Protein AF-A0A8D9AT80-F1 (afdb_monomer_lite)

InterPro domains:
  IPR046824 Mitochondrial splicing suppressor 51-like, C-terminal domain [PF20179] (3-84)

Sequence (101 aa):
MGAFNAGFHEFENQSHSNTWTKTLNYFLKTKRLPIAFTGYTKDEICRDSEIIKSIASSKDNLQIEFITEKEINAEASEKPRMDPEDGVYYLNKYISCFYCK

Structure (mmCIF, N/CA/C/O backbone):
data_AF-A0A8D9AT80-F1
#
_entry.id   AF-A0A8D9AT80-F1
#
loop_
_atom_site.group_PDB
_atom_site.id
_atom_site.type_symbol
_atom_site.label_atom_id
_atom_site.label_alt_id
_atom_site.label_comp_id
_atom_site.label_asym_id
_atom_site.label_entity_id
_atom_site.label_seq_id
_atom_site.pdbx_PDB_ins_code
_atom_site.Cartn_x
_atom_site.Cartn_y
_atom_site.Cartn_z
_atom_site.occupancy
_atom_site.B_iso_or_equiv
_atom_site.auth_seq_id
_atom_site.auth_comp_id
_atom_site.auth_asym_id
_atom_site.auth_atom_id
_atom_site.pdbx_PDB_model_num
ATOM 1 N N . MET A 1 1 ? -16.167 -1.099 -0.356 1.00 46.75 1 MET A N 1
ATOM 2 C CA . MET A 1 1 ? -14.729 -1.213 -0.667 1.00 46.75 1 MET A CA 1
ATOM 3 C C . MET A 1 1 ? -14.275 0.141 -1.175 1.00 46.75 1 MET A C 1
ATOM 5 O O . MET A 1 1 ? -14.937 0.671 -2.058 1.00 46.75 1 MET A O 1
ATOM 9 N N . GLY A 1 2 ? -13.253 0.738 -0.560 1.00 54.91 2 GLY A N 1
ATOM 10 C CA . GLY A 1 2 ? -12.609 1.943 -1.088 1.00 54.91 2 GLY A CA 1
ATOM 11 C C . GLY A 1 2 ? -11.347 1.532 -1.839 1.00 54.91 2 GLY A C 1
ATOM 12 O O . GLY A 1 2 ? -10.552 0.767 -1.298 1.00 54.91 2 GLY A O 1
ATOM 13 N N . ALA A 1 3 ? -11.178 1.987 -3.075 1.00 56.84 3 ALA A N 1
ATOM 14 C CA . ALA A 1 3 ? -9.979 1.728 -3.865 1.00 56.84 3 ALA A CA 1
ATOM 15 C C . ALA A 1 3 ? -9.365 3.066 -4.278 1.00 56.84 3 ALA A C 1
ATOM 17 O O . ALA A 1 3 ? -10.054 3.905 -4.859 1.00 56.84 3 ALA A O 1
ATOM 18 N N . PHE A 1 4 ? -8.089 3.260 -3.959 1.00 60.53 4 PHE A N 1
ATOM 19 C CA . PHE A 1 4 ? -7.321 4.438 -4.337 1.00 60.53 4 PHE A CA 1
ATOM 20 C C . PHE A 1 4 ? -6.311 4.034 -5.396 1.00 60.53 4 PHE A C 1
ATOM 22 O O . PHE A 1 4 ? -5.467 3.173 -5.177 1.00 60.53 4 PHE A O 1
ATOM 29 N N . ASN A 1 5 ? -6.411 4.669 -6.555 1.00 57.00 5 ASN A N 1
ATOM 30 C CA . ASN A 1 5 ? -5.377 4.622 -7.576 1.00 57.00 5 ASN A CA 1
ATOM 31 C C . ASN A 1 5 ? -4.441 5.814 -7.346 1.00 57.00 5 ASN A C 1
ATOM 33 O O . ASN A 1 5 ? -4.487 6.798 -8.081 1.00 57.00 5 ASN A O 1
ATOM 37 N N . ALA A 1 6 ? -3.724 5.793 -6.226 1.00 57.66 6 ALA A N 1
ATOM 38 C CA . ALA A 1 6 ? -2.774 6.832 -5.864 1.00 57.66 6 ALA A CA 1
ATOM 39 C C . ALA A 1 6 ? -1.731 6.231 -4.923 1.00 57.66 6 ALA A C 1
ATOM 41 O O . ALA A 1 6 ? -2.097 5.625 -3.913 1.00 57.66 6 ALA A O 1
ATOM 42 N N . GLY A 1 7 ? -0.456 6.405 -5.263 1.00 58.62 7 GLY A N 1
ATOM 43 C CA . GLY A 1 7 ? 0.620 6.209 -4.299 1.00 58.62 7 GLY A CA 1
ATOM 44 C C . GLY A 1 7 ? 0.649 7.384 -3.322 1.00 58.62 7 GLY A C 1
ATOM 45 O O . GLY A 1 7 ? 0.191 8.484 -3.638 1.00 58.62 7 GLY A O 1
ATOM 46 N N . PHE A 1 8 ? 1.183 7.176 -2.124 1.00 66.25 8 PHE A N 1
ATOM 47 C CA . PHE A 1 8 ? 1.243 8.220 -1.097 1.00 66.25 8 PHE A CA 1
ATOM 48 C C . PHE A 1 8 ? 2.467 9.139 -1.260 1.00 66.25 8 PHE A C 1
ATOM 50 O O . PHE A 1 8 ? 2.871 9.790 -0.303 1.00 66.25 8 PHE A O 1
ATOM 57 N N . HIS A 1 9 ? 3.033 9.260 -2.466 1.00 61.12 9 HIS A N 1
ATOM 58 C CA . HIS A 1 9 ? 4.219 10.077 -2.783 1.00 61.12 9 HIS A CA 1
ATOM 59 C C . HIS A 1 9 ? 4.090 11.558 -2.377 1.00 61.12 9 HIS A C 1
ATOM 61 O O . HIS A 1 9 ? 5.084 12.223 -2.092 1.00 61.12 9 HIS A O 1
ATOM 67 N N . GLU A 1 10 ? 2.867 12.080 -2.254 1.00 54.00 10 GLU A N 1
ATOM 68 C CA . GLU A 1 10 ? 2.607 13.424 -1.718 1.00 54.00 10 GLU A CA 1
ATOM 69 C C . GLU A 1 10 ? 3.027 13.591 -0.240 1.00 54.00 10 GLU A C 1
ATOM 71 O O . GLU A 1 10 ? 3.207 14.720 0.220 1.00 54.00 10 GLU A O 1
ATOM 76 N N . PHE A 1 11 ? 3.235 12.497 0.508 1.00 54.12 11 PHE A N 1
ATOM 77 C CA . PHE A 1 11 ? 3.822 12.539 1.854 1.00 54.12 11 PHE A CA 1
ATOM 78 C C . PHE A 1 11 ? 5.287 12.986 1.859 1.00 54.12 11 PHE A C 1
ATOM 80 O O . PHE A 1 11 ? 5.738 13.519 2.872 1.00 54.12 11 PHE A O 1
ATOM 87 N N . GLU A 1 12 ? 6.037 12.756 0.777 1.00 53.22 12 GLU A N 1
ATOM 88 C CA . GLU A 1 12 ? 7.500 12.881 0.790 1.00 53.22 12 GLU A CA 1
ATOM 89 C C . GLU A 1 12 ? 7.972 14.338 0.640 1.00 53.22 12 GLU A C 1
ATOM 91 O O . GLU A 1 12 ? 9.008 14.699 1.191 1.00 53.22 12 GLU A O 1
ATOM 96 N N . ASN A 1 13 ? 7.190 15.205 -0.019 1.00 48.56 13 ASN A N 1
ATOM 97 C CA . ASN A 1 13 ? 7.654 16.54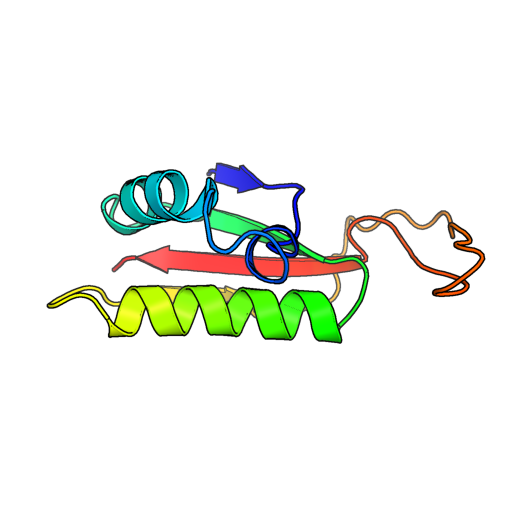2 -0.427 1.00 48.56 13 ASN A CA 1
ATOM 98 C C . ASN A 1 13 ? 6.777 17.726 0.026 1.00 48.56 13 ASN A C 1
ATOM 100 O O . ASN A 1 13 ? 7.096 18.874 -0.285 1.00 48.56 13 ASN A O 1
ATOM 104 N N . GLN A 1 14 ? 5.689 17.501 0.773 1.00 54.03 14 GLN A N 1
ATOM 105 C CA . GLN A 1 14 ? 4.805 18.578 1.244 1.00 54.03 14 GLN A CA 1
ATOM 106 C C . GLN A 1 14 ? 4.639 18.564 2.769 1.00 54.03 14 GLN A C 1
ATOM 108 O O . GLN A 1 14 ? 3.627 18.124 3.314 1.00 54.03 14 GLN A O 1
ATOM 113 N N . SER A 1 15 ? 5.619 19.135 3.477 1.00 53.75 15 SER A N 1
ATOM 114 C CA . SER A 1 15 ? 5.591 19.300 4.941 1.00 53.75 15 SER A CA 1
ATOM 115 C C . SER A 1 15 ? 4.443 20.189 5.456 1.00 53.75 15 SER A C 1
ATOM 117 O O . SER A 1 15 ? 4.215 20.253 6.664 1.00 53.75 15 SER A O 1
ATOM 119 N N . HIS A 1 16 ? 3.712 20.892 4.579 1.00 51.19 16 HIS A N 1
ATOM 120 C CA . HIS A 1 16 ? 2.648 21.842 4.947 1.00 51.19 16 HIS A CA 1
ATOM 121 C C . HIS A 1 16 ? 1.246 21.471 4.437 1.00 51.19 16 HIS A C 1
ATOM 123 O O . HIS A 1 16 ? 0.267 22.108 4.824 1.00 51.19 16 HIS A O 1
ATOM 129 N N . SER A 1 17 ? 1.110 20.408 3.643 1.00 53.62 17 SER A N 1
ATOM 130 C CA . SER A 1 17 ? -0.180 19.963 3.099 1.00 53.62 17 SER A CA 1
ATOM 131 C C . SER A 1 17 ? -0.219 18.450 2.952 1.00 53.62 17 SER A C 1
ATOM 133 O O . SER A 1 17 ? -0.390 17.915 1.864 1.00 53.62 17 SER A O 1
ATOM 135 N N . ASN A 1 18 ? -0.113 17.740 4.075 1.00 61.41 18 ASN A N 1
ATOM 136 C CA . ASN A 1 18 ? -0.415 16.314 4.108 1.00 61.41 18 ASN A CA 1
ATOM 137 C C . ASN A 1 18 ? -1.938 16.101 3.973 1.00 61.41 18 ASN A C 1
ATOM 139 O O . ASN A 1 18 ? -2.670 15.917 4.951 1.00 61.41 18 ASN A O 1
ATOM 143 N N . THR A 1 19 ? -2.422 16.197 2.736 1.00 65.75 19 THR A N 1
ATOM 144 C CA . THR A 1 19 ? -3.823 16.020 2.325 1.00 65.75 19 THR A CA 1
ATOM 145 C C . THR A 1 19 ? -4.354 14.646 2.733 1.00 65.75 19 THR A C 1
ATOM 147 O O . THR A 1 19 ? -5.508 14.515 3.154 1.00 65.75 19 THR A O 1
ATOM 150 N N . TRP A 1 20 ? -3.487 13.636 2.718 1.00 72.25 20 TRP A N 1
ATOM 151 C CA . TRP A 1 20 ? -3.815 12.260 3.059 1.00 72.25 20 TRP A CA 1
ATOM 152 C C . TRP A 1 20 ? -4.082 12.018 4.532 1.00 72.25 20 TRP A C 1
ATOM 154 O O . TRP A 1 20 ? -4.882 11.144 4.847 1.00 72.25 20 TRP A O 1
ATOM 164 N N . THR A 1 21 ? -3.493 12.784 5.451 1.00 74.06 21 THR A N 1
ATOM 165 C CA . THR A 1 21 ? -3.701 12.562 6.890 1.00 74.06 21 THR A CA 1
ATOM 166 C C . THR A 1 21 ? -5.183 12.612 7.254 1.00 74.06 21 THR A C 1
ATOM 168 O O . THR A 1 21 ? -5.670 11.742 7.972 1.00 74.06 21 THR A O 1
ATOM 171 N N . LYS A 1 22 ? -5.947 13.576 6.722 1.00 77.75 22 LYS A N 1
ATOM 172 C CA . LYS A 1 22 ? -7.399 13.660 6.976 1.00 77.75 22 LYS A CA 1
ATOM 173 C C . LYS A 1 22 ? -8.145 12.454 6.399 1.00 77.75 22 LYS A C 1
ATOM 175 O O . LYS A 1 22 ? -8.966 11.855 7.093 1.00 77.75 22 LYS A O 1
ATOM 180 N N . THR A 1 23 ? -7.824 12.088 5.164 1.00 79.75 23 THR A N 1
ATOM 181 C CA . THR A 1 23 ? -8.431 10.975 4.427 1.00 79.75 23 THR A CA 1
ATOM 182 C C . THR A 1 23 ? -8.143 9.624 5.092 1.00 79.75 23 THR A C 1
ATOM 184 O O . THR A 1 23 ? -9.065 8.882 5.429 1.00 79.75 23 THR A O 1
ATOM 187 N N . LEU A 1 24 ? -6.878 9.339 5.398 1.00 79.06 24 LEU A N 1
ATOM 188 C CA . LEU A 1 24 ? -6.453 8.147 6.130 1.00 79.06 24 LEU A CA 1
ATOM 189 C C . LEU A 1 24 ? -7.046 8.122 7.539 1.00 79.06 24 LEU A C 1
ATOM 191 O O . LEU A 1 24 ? -7.500 7.075 7.988 1.00 79.06 24 LEU A O 1
ATOM 195 N N . ASN A 1 25 ? -7.128 9.262 8.234 1.00 80.88 25 ASN A N 1
ATOM 196 C CA . ASN A 1 25 ? -7.799 9.335 9.534 1.00 80.88 25 ASN A CA 1
ATOM 197 C C . ASN A 1 25 ? -9.275 8.937 9.453 1.00 80.88 25 ASN A C 1
ATOM 199 O O . ASN A 1 25 ? -9.762 8.277 10.368 1.00 80.88 25 ASN A O 1
ATOM 203 N N . TYR A 1 26 ? -9.979 9.332 8.393 1.00 82.12 26 TYR A N 1
ATOM 204 C CA . TYR A 1 26 ? -11.367 8.941 8.172 1.00 82.12 26 TYR A CA 1
ATOM 205 C C . TYR A 1 26 ? -11.495 7.435 7.901 1.00 82.12 26 TYR A C 1
ATOM 207 O O . TYR A 1 26 ? -12.299 6.757 8.546 1.00 82.12 26 TYR A O 1
ATOM 215 N N . PHE A 1 27 ? -10.658 6.883 7.022 1.00 81.94 27 PHE A N 1
ATOM 216 C CA . PHE A 1 27 ? -10.719 5.457 6.700 1.00 81.94 27 PHE A CA 1
ATOM 217 C C . PHE A 1 27 ? -10.326 4.561 7.868 1.00 81.94 27 PHE A C 1
ATOM 219 O O . PHE A 1 27 ? -11.029 3.600 8.163 1.00 81.94 27 PHE A O 1
ATOM 226 N N . LEU A 1 28 ? -9.270 4.922 8.595 1.00 81.69 28 LEU A N 1
ATOM 227 C CA . LEU A 1 28 ? -8.806 4.172 9.759 1.00 81.69 28 LEU A CA 1
ATOM 228 C C . LEU A 1 28 ? -9.821 4.185 10.919 1.00 81.69 28 LEU A C 1
ATOM 230 O O . LEU A 1 28 ? -9.788 3.293 11.757 1.00 81.69 28 LEU A O 1
ATOM 234 N N . LYS A 1 29 ? -10.750 5.153 10.974 1.00 82.88 29 LYS A N 1
ATOM 235 C CA . LYS A 1 29 ? -11.869 5.145 11.939 1.00 82.88 29 LYS A CA 1
ATOM 236 C C . LYS A 1 29 ? -12.989 4.176 11.557 1.00 82.88 29 LYS A C 1
ATOM 238 O O . LYS A 1 29 ? -13.808 3.829 12.407 1.00 82.88 29 LYS A O 1
ATOM 243 N N . THR A 1 30 ? -13.052 3.756 10.297 1.00 84.81 30 THR A N 1
ATOM 244 C CA . THR A 1 30 ? -14.113 2.879 9.803 1.00 84.81 30 THR A CA 1
ATOM 245 C C . THR A 1 30 ? -13.663 1.427 9.919 1.00 84.81 30 THR A C 1
ATOM 247 O O . THR A 1 30 ? -12.899 0.923 9.096 1.00 84.81 30 THR A O 1
ATOM 250 N N . LYS A 1 31 ? -14.137 0.738 10.962 1.00 85.69 31 LYS A N 1
ATOM 251 C CA . LYS A 1 31 ? -13.818 -0.677 11.185 1.00 85.69 31 LYS A CA 1
ATOM 252 C C . LYS A 1 31 ? -14.311 -1.542 10.028 1.00 85.69 31 LYS A C 1
ATOM 254 O O . LYS A 1 31 ? -15.399 -1.325 9.498 1.00 85.69 31 LYS A O 1
ATOM 259 N N . ARG A 1 32 ? -13.518 -2.556 9.684 1.00 86.38 32 ARG A N 1
ATOM 260 C CA . ARG A 1 32 ? -13.797 -3.576 8.662 1.00 86.38 32 ARG A CA 1
ATOM 261 C C . ARG A 1 32 ? -14.056 -3.025 7.259 1.00 86.38 32 ARG A C 1
ATOM 263 O O . ARG A 1 32 ? -14.640 -3.725 6.440 1.00 86.38 32 ARG A O 1
ATOM 270 N N . LEU A 1 33 ? -13.622 -1.798 6.967 1.00 87.81 33 LEU A N 1
ATOM 271 C CA . LEU A 1 33 ? -13.618 -1.261 5.610 1.00 87.81 33 LEU A CA 1
ATOM 272 C C . LEU A 1 33 ? -12.299 -1.640 4.919 1.00 87.81 33 LEU A C 1
ATOM 274 O O . LEU A 1 33 ? -11.254 -1.151 5.346 1.00 87.81 33 LEU A O 1
ATOM 278 N N . PRO A 1 34 ? -12.324 -2.460 3.850 1.00 89.69 34 PRO A N 1
ATOM 279 C CA . PRO A 1 34 ? -11.138 -2.723 3.050 1.00 89.69 34 PRO A CA 1
ATOM 280 C C . PRO A 1 34 ? -10.777 -1.493 2.222 1.00 89.69 34 PRO A C 1
ATOM 282 O O . PRO A 1 34 ? -11.635 -0.920 1.530 1.00 89.69 34 PRO A O 1
ATOM 285 N N . ILE A 1 35 ? -9.505 -1.122 2.300 1.00 89.69 35 ILE A N 1
ATOM 286 C CA . ILE A 1 35 ? -8.893 0.003 1.604 1.00 89.69 35 ILE A CA 1
ATOM 287 C C . ILE A 1 35 ? -7.750 -0.563 0.772 1.00 89.69 35 ILE A C 1
ATOM 289 O O . ILE A 1 35 ? -6.805 -1.128 1.322 1.00 89.69 35 ILE A O 1
ATOM 293 N N . ALA A 1 36 ? -7.857 -0.443 -0.548 1.00 90.19 36 ALA A N 1
ATOM 294 C CA . ALA A 1 36 ? -6.809 -0.845 -1.479 1.00 90.19 36 ALA A CA 1
ATOM 295 C C . ALA A 1 36 ? -6.065 0.378 -2.023 1.00 90.19 36 ALA A C 1
ATOM 297 O O . ALA A 1 36 ? -6.682 1.421 -2.255 1.00 90.19 36 ALA A O 1
ATOM 298 N N . PHE A 1 37 ? -4.762 0.229 -2.242 1.00 88.62 37 PHE A N 1
ATOM 299 C CA . PHE A 1 37 ? -3.904 1.219 -2.887 1.00 88.62 37 PHE A CA 1
ATOM 300 C C . PHE A 1 37 ? -2.893 0.532 -3.806 1.00 88.62 37 PHE A C 1
ATOM 302 O O . PHE A 1 37 ? -2.542 -0.633 -3.596 1.00 88.62 37 PHE A O 1
ATOM 309 N N . THR A 1 38 ? -2.461 1.244 -4.844 1.00 89.50 38 THR A N 1
ATOM 310 C CA . THR A 1 38 ? -1.572 0.727 -5.889 1.00 89.50 38 THR A CA 1
ATOM 311 C C . THR A 1 38 ? -0.296 1.552 -6.006 1.00 89.50 38 THR A C 1
ATOM 313 O O . THR A 1 38 ? -0.286 2.741 -5.707 1.00 89.50 38 THR A O 1
ATOM 316 N N . GLY A 1 39 ? 0.779 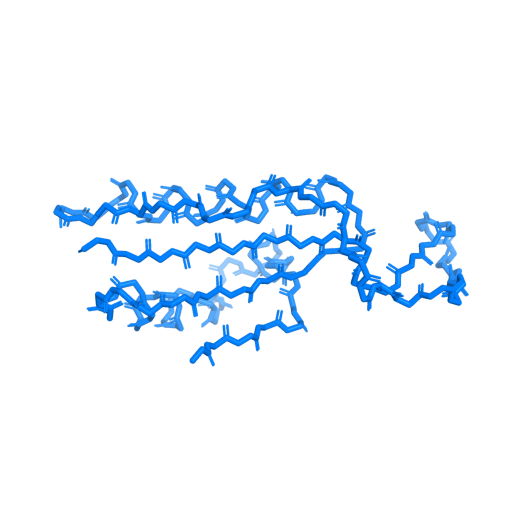0.911 -6.464 1.00 86.12 39 GLY A N 1
ATOM 317 C CA . GLY A 1 39 ? 2.076 1.542 -6.720 1.00 86.12 39 GLY A CA 1
ATOM 318 C C . GLY A 1 39 ? 2.638 1.139 -8.082 1.00 86.12 39 GLY A C 1
ATOM 319 O O . GLY A 1 39 ? 2.293 0.078 -8.617 1.00 86.12 39 GLY A O 1
ATOM 320 N N . TYR A 1 40 ? 3.502 1.976 -8.657 1.00 85.50 40 TYR A N 1
ATOM 321 C CA . TYR A 1 40 ? 4.168 1.691 -9.933 1.00 85.50 40 TYR A CA 1
ATOM 322 C C . TYR A 1 40 ? 5.385 0.787 -9.727 1.00 85.50 40 TYR A C 1
ATOM 324 O O . TYR A 1 40 ? 5.644 -0.131 -10.513 1.00 85.50 40 TYR A O 1
ATOM 332 N N . THR A 1 41 ? 6.099 1.012 -8.627 1.00 84.88 41 THR A N 1
ATOM 333 C CA . THR A 1 41 ? 7.294 0.276 -8.219 1.00 84.88 41 THR A CA 1
ATOM 334 C C . THR A 1 41 ? 7.070 -0.488 -6.914 1.00 84.88 41 THR A C 1
ATOM 336 O O . THR A 1 41 ? 6.159 -0.203 -6.132 1.00 84.88 41 THR A O 1
ATOM 339 N N . LYS A 1 42 ? 7.928 -1.486 -6.670 1.00 87.06 42 LYS A N 1
ATOM 340 C CA . LYS A 1 42 ? 7.894 -2.253 -5.421 1.00 87.06 42 LYS A CA 1
ATOM 341 C C . LYS A 1 42 ? 8.276 -1.372 -4.230 1.00 87.06 42 LYS A C 1
ATOM 343 O O . LYS A 1 42 ? 7.736 -1.541 -3.141 1.00 87.06 42 LYS A O 1
ATOM 348 N N . ASP A 1 43 ? 9.187 -0.431 -4.443 1.00 86.50 43 ASP A N 1
ATOM 349 C CA . ASP A 1 43 ? 9.673 0.438 -3.380 1.00 86.50 43 ASP A CA 1
ATOM 350 C C . ASP A 1 43 ? 8.599 1.437 -2.950 1.00 86.50 43 ASP A C 1
ATOM 352 O O . ASP A 1 43 ? 8.396 1.609 -1.752 1.00 86.50 43 AS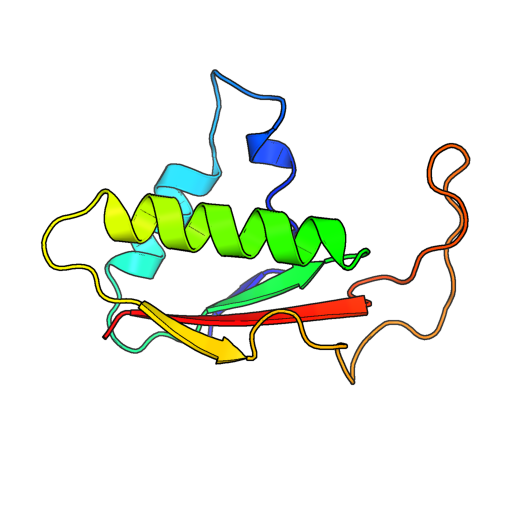P A O 1
ATOM 356 N N . GLU A 1 44 ? 7.847 2.013 -3.893 1.00 84.56 44 GLU A N 1
ATOM 357 C CA . GLU A 1 44 ? 6.694 2.871 -3.582 1.00 84.56 44 GLU A CA 1
ATOM 358 C C . GLU A 1 44 ? 5.658 2.139 -2.731 1.00 84.56 44 GLU A C 1
ATOM 360 O O . GLU A 1 44 ? 5.346 2.589 -1.632 1.00 84.56 44 GLU A O 1
ATOM 365 N N . ILE A 1 45 ? 5.174 0.970 -3.178 1.0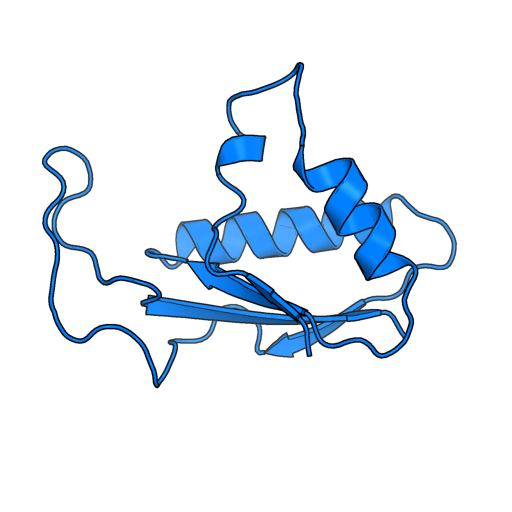0 89.38 45 ILE A N 1
ATOM 366 C CA . ILE A 1 45 ? 4.146 0.238 -2.422 1.00 89.38 45 ILE A CA 1
ATOM 367 C C . ILE A 1 45 ? 4.663 -0.181 -1.036 1.00 89.38 45 ILE A C 1
ATOM 369 O O . ILE A 1 45 ? 3.891 -0.268 -0.074 1.00 89.38 45 ILE A O 1
ATOM 373 N N . CYS A 1 46 ? 5.974 -0.420 -0.904 1.00 90.06 46 CYS A N 1
ATOM 374 C CA . CYS A 1 46 ? 6.592 -0.692 0.384 1.00 90.06 46 CYS A CA 1
ATOM 375 C C . CYS A 1 46 ? 6.566 0.537 1.293 1.00 90.06 46 CYS A C 1
ATOM 377 O O . CYS A 1 46 ? 6.079 0.418 2.417 1.00 90.06 46 CYS A O 1
ATOM 379 N N . ARG A 1 47 ? 7.036 1.696 0.815 1.00 88.38 47 ARG A N 1
ATOM 380 C CA . ARG A 1 47 ? 7.028 2.956 1.577 1.00 88.38 47 ARG A CA 1
ATOM 381 C C . ARG A 1 47 ? 5.613 3.338 2.011 1.00 88.38 47 ARG A C 1
ATOM 383 O O . ARG A 1 47 ? 5.378 3.587 3.191 1.00 88.38 47 ARG A O 1
ATOM 390 N N . ASP A 1 48 ? 4.664 3.257 1.090 1.00 87.12 48 ASP A N 1
ATOM 391 C CA . ASP A 1 48 ? 3.242 3.516 1.310 1.00 87.12 48 ASP A CA 1
ATOM 392 C C . ASP A 1 48 ? 2.641 2.628 2.413 1.00 87.12 48 ASP A C 1
ATOM 394 O O . ASP A 1 48 ? 1.929 3.097 3.308 1.00 87.12 48 ASP A O 1
ATOM 398 N N . SER A 1 49 ? 2.980 1.336 2.402 1.00 90.00 49 SER A N 1
ATOM 399 C CA . SER A 1 49 ? 2.538 0.392 3.437 1.00 90.00 49 SER A CA 1
ATOM 400 C C . SER A 1 49 ? 3.111 0.743 4.815 1.00 90.00 49 SER A C 1
ATOM 402 O O . SER A 1 49 ? 2.403 0.641 5.819 1.00 90.00 49 SER A O 1
ATOM 404 N N . GLU A 1 50 ? 4.371 1.182 4.883 1.00 89.62 50 GLU A N 1
ATOM 405 C CA . GLU A 1 50 ? 5.000 1.604 6.140 1.00 89.62 50 GLU A CA 1
ATOM 406 C C . GLU A 1 50 ? 4.416 2.922 6.673 1.00 89.62 50 GLU A C 1
ATOM 408 O O . GLU A 1 50 ? 4.222 3.055 7.883 1.00 89.62 50 GLU A O 1
ATOM 413 N N . ILE A 1 51 ? 4.028 3.860 5.799 1.00 86.06 51 ILE A N 1
ATOM 414 C CA . ILE A 1 51 ? 3.291 5.074 6.193 1.00 86.06 51 ILE A CA 1
ATOM 415 C C . ILE A 1 51 ? 1.980 4.696 6.892 1.00 86.06 51 ILE A C 1
ATOM 417 O O . ILE A 1 51 ? 1.689 5.193 7.983 1.00 86.06 51 ILE A O 1
ATOM 421 N N . ILE A 1 52 ? 1.202 3.777 6.311 1.00 87.56 52 ILE A N 1
ATOM 422 C CA . ILE A 1 52 ? -0.069 3.325 6.896 1.00 87.56 52 ILE A CA 1
ATOM 423 C C . ILE A 1 52 ? 0.156 2.671 8.265 1.00 87.56 52 ILE A C 1
ATOM 425 O O . ILE A 1 52 ? -0.561 2.986 9.220 1.00 87.56 52 ILE A O 1
ATOM 429 N N . LYS A 1 53 ? 1.170 1.804 8.390 1.00 88.81 53 LYS A N 1
ATOM 430 C CA . LYS A 1 53 ? 1.539 1.167 9.666 1.00 88.81 53 LYS A CA 1
ATOM 431 C C . LYS A 1 53 ? 1.970 2.182 10.717 1.00 88.81 53 LYS A C 1
ATOM 433 O O . LYS A 1 53 ? 1.546 2.077 11.868 1.00 88.81 53 LYS A O 1
ATOM 438 N N . SER A 1 54 ? 2.773 3.169 10.332 1.00 86.56 54 SER A N 1
ATOM 439 C CA . SER A 1 54 ? 3.232 4.243 11.215 1.00 86.56 54 SER A CA 1
ATOM 440 C C . SER A 1 54 ? 2.056 5.076 11.736 1.00 86.56 54 SER A C 1
ATOM 442 O O . SER A 1 54 ? 1.902 5.259 12.945 1.00 86.56 54 SER A O 1
ATOM 444 N N . ILE A 1 55 ? 1.137 5.480 10.850 1.00 83.12 55 ILE A N 1
ATOM 445 C CA . ILE A 1 55 ? -0.070 6.227 11.234 1.00 83.12 55 ILE A CA 1
ATOM 446 C C . ILE A 1 55 ? -0.970 5.392 12.149 1.00 83.12 55 ILE A C 1
ATOM 448 O O . ILE A 1 55 ? -1.501 5.922 13.126 1.00 83.12 55 ILE A O 1
ATOM 452 N N . ALA A 1 56 ? -1.158 4.104 11.858 1.00 85.69 56 ALA A N 1
ATOM 453 C CA . ALA A 1 56 ? -1.946 3.223 12.713 1.00 85.69 56 ALA A CA 1
ATOM 454 C C . ALA A 1 56 ? -1.311 3.068 14.104 1.00 85.69 56 ALA A C 1
ATOM 456 O O . ALA A 1 56 ? -2.005 3.221 15.103 1.00 85.69 56 ALA A O 1
ATOM 457 N N . SER A 1 57 ? 0.010 2.877 14.167 1.00 85.81 57 SER A N 1
ATOM 458 C CA . SER A 1 57 ? 0.766 2.734 15.422 1.00 85.81 57 SER A CA 1
ATOM 459 C C . SER A 1 57 ? 0.781 4.011 16.267 1.00 85.81 57 SER A C 1
ATOM 461 O O . SER A 1 57 ? 0.890 3.937 17.486 1.00 85.81 57 SER A O 1
ATOM 463 N N . SER A 1 58 ? 0.643 5.184 15.640 1.00 84.12 58 SER A N 1
ATOM 464 C CA . SER A 1 58 ? 0.560 6.478 16.337 1.00 84.12 58 SER A CA 1
ATOM 465 C C . SER A 1 58 ? -0.776 6.726 17.056 1.00 84.12 58 SER A C 1
ATOM 467 O O . SER A 1 58 ? -0.919 7.736 17.745 1.00 84.12 58 SER A O 1
ATOM 469 N N . LYS A 1 59 ? -1.774 5.850 16.878 1.00 81.69 59 LYS A N 1
ATOM 470 C CA . LYS A 1 59 ? -3.123 6.022 17.426 1.00 81.69 59 LYS A CA 1
ATOM 471 C C . LYS A 1 59 ? -3.481 4.910 18.397 1.00 81.69 59 LYS A C 1
ATOM 473 O O . LYS A 1 59 ? -3.525 3.737 18.029 1.00 81.69 59 LYS A O 1
ATOM 478 N N . ASP A 1 60 ? -3.863 5.309 19.604 1.00 77.44 60 ASP A N 1
ATOM 479 C CA . ASP A 1 60 ? -4.351 4.384 20.620 1.00 77.44 60 ASP A CA 1
ATOM 480 C C . ASP A 1 60 ? -5.550 3.575 20.097 1.00 77.44 60 ASP A C 1
ATOM 482 O O . ASP A 1 60 ? -6.518 4.123 19.562 1.00 77.44 60 ASP A O 1
ATOM 486 N N . ASN A 1 61 ? -5.493 2.254 20.285 1.00 80.44 61 ASN A N 1
ATOM 487 C CA . ASN A 1 61 ? -6.536 1.282 19.928 1.00 80.44 61 ASN A CA 1
ATOM 488 C C . ASN A 1 61 ? -6.803 1.073 18.427 1.00 80.44 61 ASN A C 1
ATOM 490 O O . ASN A 1 61 ? -7.829 0.482 18.075 1.00 80.44 61 ASN A O 1
ATOM 494 N N . LEU A 1 62 ? -5.905 1.505 17.536 1.00 85.25 62 LEU A N 1
ATOM 495 C CA . LEU A 1 62 ? -6.054 1.268 16.101 1.00 85.25 62 LEU A CA 1
ATOM 496 C C . LEU A 1 62 ? -5.218 0.066 15.653 1.00 85.25 62 LEU A C 1
ATOM 498 O O . LEU A 1 62 ? -3.996 0.127 15.578 1.00 85.25 62 LEU A O 1
ATOM 502 N N . GLN A 1 63 ? -5.888 -1.045 15.347 1.00 88.75 63 GLN A N 1
ATOM 503 C CA . GLN A 1 63 ? -5.247 -2.242 14.804 1.00 88.75 63 GLN A CA 1
ATOM 504 C C . GLN A 1 63 ? -5.616 -2.393 13.336 1.00 88.75 63 GLN A C 1
ATOM 506 O O . GLN A 1 63 ? -6.794 -2.520 13.006 1.00 88.75 63 GLN A O 1
ATOM 511 N N . ILE A 1 64 ? -4.613 -2.404 12.465 1.00 91.69 64 ILE A N 1
ATOM 512 C CA . ILE A 1 64 ? -4.795 -2.705 11.046 1.00 91.69 64 ILE A CA 1
ATOM 513 C C . ILE A 1 64 ? -4.351 -4.131 10.735 1.00 91.69 64 ILE A C 1
ATOM 515 O O . ILE A 1 64 ? -3.482 -4.687 11.404 1.00 91.69 64 ILE A O 1
ATOM 519 N N . GLU A 1 65 ? -4.932 -4.706 9.694 1.00 93.06 65 GLU A N 1
ATOM 520 C CA . GLU A 1 65 ? -4.497 -5.967 9.107 1.00 93.06 65 GLU A CA 1
ATOM 521 C C . GLU A 1 65 ? -4.435 -5.820 7.592 1.00 93.06 65 GLU A C 1
ATOM 523 O O . GLU A 1 65 ? -5.334 -5.233 6.984 1.00 93.06 65 GLU A O 1
ATOM 528 N N . PHE A 1 66 ? -3.368 -6.342 6.993 1.00 93.69 66 PHE A N 1
ATOM 529 C CA . PHE A 1 66 ? -3.240 -6.419 5.547 1.00 93.69 66 PHE A CA 1
ATOM 530 C C . PHE A 1 66 ? -3.867 -7.722 5.052 1.00 93.69 66 PHE A C 1
ATOM 532 O O . PHE A 1 66 ? -3.468 -8.809 5.459 1.00 93.69 66 PHE A O 1
ATOM 539 N N . ILE A 1 67 ? -4.845 -7.591 4.158 1.00 92.81 67 ILE A N 1
ATOM 540 C CA . ILE A 1 67 ? -5.411 -8.702 3.378 1.00 92.81 67 ILE A CA 1
ATOM 541 C C . ILE A 1 67 ? -4.417 -9.096 2.282 1.00 92.81 67 ILE A C 1
ATOM 543 O O . ILE A 1 67 ? -4.271 -10.263 1.932 1.00 92.81 67 ILE A O 1
ATOM 547 N N . THR A 1 68 ? -3.729 -8.096 1.733 1.00 91.12 68 THR A N 1
ATOM 548 C CA . THR A 1 68 ? -2.712 -8.238 0.695 1.00 91.12 68 THR A CA 1
ATOM 549 C C . THR A 1 68 ? -1.654 -7.179 0.952 1.00 91.12 68 THR A C 1
ATOM 551 O O . THR A 1 68 ? -1.997 -6.009 1.108 1.00 91.12 68 THR A O 1
ATOM 554 N N . GLU A 1 69 ? -0.382 -7.556 1.021 1.00 91.88 69 GLU A N 1
ATOM 555 C CA . GLU A 1 69 ? 0.702 -6.617 1.309 1.00 91.88 69 GLU A CA 1
ATOM 556 C C . GLU A 1 69 ? 1.790 -6.730 0.239 1.00 91.88 69 GLU A C 1
ATOM 558 O O . GLU A 1 69 ? 2.511 -7.720 0.195 1.00 91.88 69 GLU A O 1
ATOM 563 N N . LYS A 1 70 ? 1.945 -5.677 -0.575 1.00 91.00 70 LYS A N 1
ATOM 564 C CA . LYS A 1 70 ? 3.056 -5.502 -1.529 1.00 91.00 70 LYS A CA 1
ATOM 565 C C . LYS A 1 70 ? 3.088 -6.563 -2.642 1.00 91.00 70 LYS A C 1
ATOM 567 O O . LYS A 1 70 ? 4.164 -6.958 -3.093 1.00 91.00 70 LYS A O 1
ATOM 572 N N . GLU A 1 71 ? 1.919 -6.993 -3.107 1.00 93.56 71 GLU A N 1
ATOM 573 C CA . GLU A 1 71 ? 1.793 -8.011 -4.154 1.00 93.56 71 GLU A CA 1
ATOM 574 C C . GLU A 1 71 ? 1.785 -7.403 -5.559 1.00 93.56 71 GLU A C 1
ATOM 576 O O . GLU A 1 71 ? 1.509 -6.214 -5.743 1.00 93.56 71 GLU A O 1
ATOM 581 N N . ILE A 1 72 ? 2.066 -8.231 -6.569 1.00 91.75 72 ILE A N 1
ATOM 582 C CA . ILE A 1 72 ? 1.849 -7.854 -7.971 1.00 91.75 72 ILE A CA 1
ATOM 583 C C . ILE A 1 72 ? 0.343 -7.805 -8.224 1.00 91.75 72 ILE A C 1
ATOM 585 O O . ILE A 1 72 ? -0.386 -8.753 -7.937 1.00 91.75 72 ILE A O 1
ATOM 589 N N . ASN A 1 73 ? -0.125 -6.696 -8.784 1.00 89.88 73 ASN A N 1
ATOM 590 C CA . ASN A 1 73 ? -1.519 -6.540 -9.152 1.00 89.88 73 ASN A CA 1
ATOM 591 C C . ASN A 1 73 ? -1.818 -7.350 -10.422 1.00 89.88 73 ASN A C 1
ATOM 593 O O . ASN A 1 73 ? -1.268 -7.062 -11.484 1.00 89.88 73 ASN A O 1
ATOM 597 N N . ALA A 1 74 ? -2.712 -8.334 -10.322 1.00 88.12 74 ALA A N 1
ATOM 598 C CA . ALA A 1 74 ? -3.159 -9.127 -11.469 1.00 88.12 74 ALA A CA 1
ATOM 599 C C . ALA A 1 74 ? -3.875 -8.276 -12.535 1.00 88.12 74 ALA A C 1
ATOM 601 O O . ALA A 1 74 ? -3.838 -8.609 -13.713 1.00 88.12 74 ALA A O 1
ATOM 602 N N . GLU A 1 75 ? -4.455 -7.145 -12.125 1.00 85.25 75 GLU A N 1
ATOM 603 C CA . GLU A 1 75 ? -5.148 -6.186 -12.991 1.00 85.25 75 GLU A CA 1
ATOM 604 C C . GLU A 1 75 ? -4.236 -5.009 -13.394 1.00 85.25 75 GLU A C 1
ATOM 606 O O . GLU A 1 75 ? -4.708 -3.920 -13.737 1.00 85.25 75 GLU A O 1
ATOM 611 N N . ALA A 1 76 ? -2.913 -5.173 -13.277 1.00 85.31 76 ALA A N 1
ATOM 612 C CA . ALA A 1 76 ? -1.958 -4.152 -13.689 1.00 85.31 76 ALA A CA 1
ATOM 613 C C . ALA A 1 76 ? -2.067 -3.869 -15.193 1.00 85.31 76 ALA A C 1
ATOM 615 O O . ALA A 1 76 ? -2.324 -4.754 -16.008 1.00 85.31 76 ALA A O 1
ATOM 616 N N . SER A 1 77 ? -1.791 -2.624 -15.585 1.00 83.88 77 SER A N 1
ATOM 617 C CA . SER A 1 77 ? -1.670 -2.294 -17.004 1.00 83.88 77 SER A CA 1
ATOM 618 C C . SER A 1 77 ? -0.496 -3.059 -17.604 1.00 83.88 77 SER A C 1
ATOM 620 O O . SER A 1 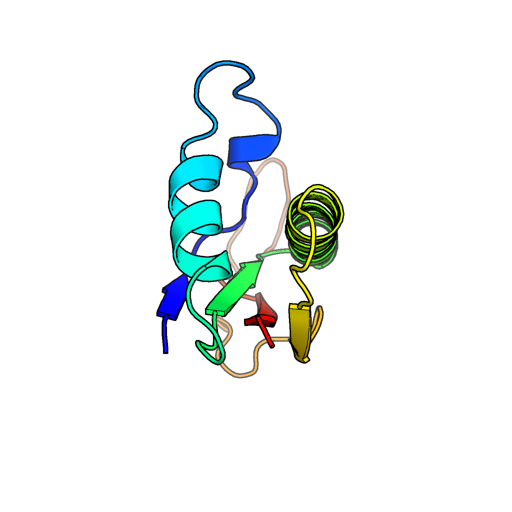77 ? 0.644 -2.790 -17.242 1.00 83.88 77 SER A O 1
ATOM 622 N N . GLU A 1 78 ? -0.746 -3.917 -18.589 1.00 83.31 78 GLU A N 1
ATOM 623 C CA . GLU A 1 78 ? 0.310 -4.607 -19.348 1.00 83.31 78 GLU A CA 1
ATOM 624 C C . GLU A 1 78 ? 1.096 -3.665 -20.269 1.00 83.31 78 GLU A C 1
ATOM 626 O O . GLU A 1 78 ? 2.158 -4.014 -20.780 1.00 83.31 78 GLU A O 1
ATOM 631 N N . LYS A 1 79 ? 0.582 -2.451 -20.502 1.00 85.12 79 LYS A N 1
ATOM 632 C CA . LYS A 1 79 ? 1.257 -1.455 -21.335 1.00 85.12 79 LYS A CA 1
ATOM 633 C C . LYS A 1 79 ? 2.391 -0.794 -20.548 1.00 85.12 79 LYS A C 1
ATOM 635 O O . LYS A 1 79 ? 2.086 -0.101 -19.568 1.00 85.12 79 LYS A O 1
ATOM 640 N N . PRO A 1 80 ? 3.655 -0.942 -20.983 1.00 85.19 80 PRO A N 1
ATOM 641 C CA . PRO A 1 80 ? 4.759 -0.219 -20.378 1.00 85.19 80 PRO A CA 1
ATOM 642 C C . PRO A 1 80 ? 4.613 1.279 -20.654 1.00 85.19 80 PRO A C 1
ATOM 644 O O . PRO A 1 80 ? 4.192 1.699 -21.735 1.00 85.19 80 PRO A O 1
ATOM 647 N N . ARG A 1 81 ? 4.987 2.088 -19.671 1.00 82.38 81 ARG A N 1
ATOM 648 C CA . ARG A 1 81 ? 5.209 3.527 -19.796 1.00 82.38 81 ARG A CA 1
ATOM 649 C C . ARG A 1 81 ? 6.679 3.818 -19.568 1.00 82.38 81 ARG A C 1
ATOM 651 O O . ARG A 1 81 ? 7.369 3.037 -18.925 1.00 82.38 81 ARG A O 1
ATOM 658 N N . MET A 1 82 ? 7.144 4.922 -20.131 1.00 82.50 82 MET A N 1
ATOM 659 C CA . MET A 1 82 ? 8.521 5.365 -19.999 1.00 82.50 82 MET A CA 1
ATOM 660 C C . MET A 1 82 ? 8.522 6.730 -19.335 1.00 82.50 82 MET A C 1
ATOM 662 O O . MET A 1 82 ? 7.836 7.638 -19.805 1.00 82.50 82 MET A O 1
ATOM 666 N N . ASP A 1 83 ? 9.273 6.835 -18.252 1.00 75.75 83 ASP A N 1
ATOM 667 C CA . ASP A 1 83 ? 9.658 8.092 -17.641 1.00 75.75 83 ASP A CA 1
ATOM 668 C C . ASP A 1 83 ? 11.136 8.365 -17.983 1.00 75.75 83 ASP A C 1
ATOM 670 O O . ASP A 1 83 ? 11.942 7.428 -17.941 1.00 75.75 83 ASP A O 1
ATOM 674 N N . PRO A 1 84 ? 11.519 9.591 -18.378 1.00 76.69 84 PRO A N 1
ATOM 675 C CA . PRO A 1 84 ? 12.918 9.926 -18.637 1.00 76.69 84 PRO A CA 1
ATOM 676 C C . PRO A 1 84 ? 13.846 9.753 -17.424 1.00 76.69 84 PRO A C 1
ATOM 678 O O . PRO A 1 84 ? 15.035 9.508 -17.620 1.00 76.69 84 PRO A O 1
ATOM 681 N N . GLU A 1 85 ? 13.324 9.888 -16.203 1.00 74.44 85 GLU A N 1
ATOM 682 C CA . GLU A 1 85 ? 14.068 9.793 -14.943 1.00 74.44 85 GLU A CA 1
ATOM 683 C C . GLU A 1 85 ? 14.030 8.363 -14.380 1.00 74.44 85 GLU A C 1
ATOM 685 O O . GLU A 1 85 ? 15.077 7.813 -14.033 1.00 74.44 85 GLU A O 1
ATOM 690 N N . ASP A 1 86 ? 12.853 7.726 -14.376 1.00 68.06 86 ASP A N 1
ATOM 691 C CA . ASP A 1 86 ? 12.640 6.416 -13.728 1.00 68.06 86 ASP A CA 1
ATOM 692 C C . ASP A 1 86 ? 12.667 5.205 -14.685 1.00 68.06 86 ASP A C 1
ATOM 694 O O . ASP A 1 86 ? 12.612 4.045 -14.262 1.00 68.06 86 ASP A O 1
ATOM 698 N N . GLY A 1 87 ? 12.762 5.433 -15.997 1.00 82.38 87 GLY A N 1
ATOM 699 C CA . GLY A 1 87 ? 12.798 4.371 -17.001 1.00 82.38 87 GLY A CA 1
ATOM 700 C C . GLY A 1 87 ? 11.432 3.724 -17.257 1.00 82.38 87 GLY A C 1
ATOM 701 O O . GLY A 1 87 ? 10.403 4.396 -17.321 1.00 82.38 87 GLY A O 1
ATOM 702 N N . VAL A 1 88 ? 11.404 2.409 -17.509 1.00 83.94 88 VAL A N 1
ATOM 703 C CA . VAL A 1 88 ? 10.163 1.702 -17.880 1.00 83.94 88 VAL A CA 1
ATOM 704 C C . VAL A 1 88 ? 9.391 1.242 -16.644 1.00 83.94 88 VAL A C 1
ATOM 706 O O . VAL A 1 88 ? 9.878 0.420 -15.869 1.00 83.94 88 VAL A O 1
ATOM 709 N N . TYR A 1 89 ? 8.139 1.679 -16.523 1.00 81.31 89 TYR A N 1
ATOM 710 C CA . TYR A 1 89 ? 7.222 1.311 -15.444 1.00 81.31 89 TYR A CA 1
ATOM 711 C C . TYR A 1 89 ? 5.855 0.873 -15.983 1.00 81.31 89 TYR A C 1
ATOM 713 O O . TYR A 1 89 ? 5.536 1.046 -17.158 1.00 81.31 89 TYR A O 1
ATOM 721 N N . TYR A 1 90 ? 5.033 0.276 -15.122 1.00 82.88 90 TYR A N 1
ATOM 722 C CA . TYR A 1 90 ? 3.683 -0.169 -15.468 1.00 82.88 90 TYR A CA 1
ATOM 723 C C . TYR A 1 90 ? 2.695 0.461 -14.493 1.00 82.88 90 TYR A C 1
ATOM 725 O O . TYR A 1 90 ? 2.937 0.488 -13.284 1.00 82.88 90 TYR A O 1
ATOM 733 N N . LEU A 1 91 ? 1.582 0.982 -15.012 1.00 82.94 91 LEU A N 1
ATOM 734 C CA . LEU A 1 91 ? 0.557 1.580 -14.160 1.00 82.94 91 LEU A CA 1
ATOM 735 C C . LEU A 1 91 ? -0.048 0.519 -13.240 1.00 82.94 91 LEU A C 1
ATOM 737 O O . LEU A 1 91 ? -0.464 -0.541 -13.713 1.00 82.94 91 LEU A O 1
ATOM 741 N N . ASN A 1 92 ? -0.140 0.842 -11.948 1.00 84.94 92 ASN A N 1
ATOM 742 C CA . ASN A 1 92 ? -0.738 -0.015 -10.922 1.00 84.94 92 ASN A CA 1
ATOM 743 C C . ASN A 1 92 ? -0.124 -1.412 -10.847 1.00 84.94 92 ASN A C 1
ATOM 745 O O . ASN A 1 92 ? -0.850 -2.377 -10.632 1.00 84.94 92 ASN A O 1
ATOM 749 N N . LYS A 1 93 ? 1.194 -1.525 -11.051 1.00 88.94 93 LYS A N 1
ATOM 750 C CA . LYS A 1 93 ? 1.909 -2.806 -11.066 1.00 88.94 93 LYS A CA 1
ATOM 751 C C . LYS A 1 93 ? 1.813 -3.561 -9.744 1.00 88.94 93 LYS A C 1
ATOM 753 O O . LYS A 1 93 ? 1.783 -4.788 -9.751 1.00 88.94 93 LYS A O 1
ATOM 758 N N . TYR A 1 94 ? 1.772 -2.838 -8.631 1.00 91.31 94 TYR A N 1
ATOM 759 C CA . TYR A 1 94 ? 1.689 -3.415 -7.296 1.00 91.31 94 TYR A CA 1
ATOM 760 C C . TYR A 1 94 ? 0.414 -2.979 -6.587 1.00 91.31 94 TYR A C 1
ATOM 762 O O . TYR A 1 94 ? -0.103 -1.892 -6.852 1.00 91.31 94 TYR A O 1
ATOM 770 N N . ILE A 1 95 ? -0.077 -3.819 -5.678 1.00 92.50 95 ILE A N 1
ATOM 771 C CA . ILE A 1 95 ? -1.275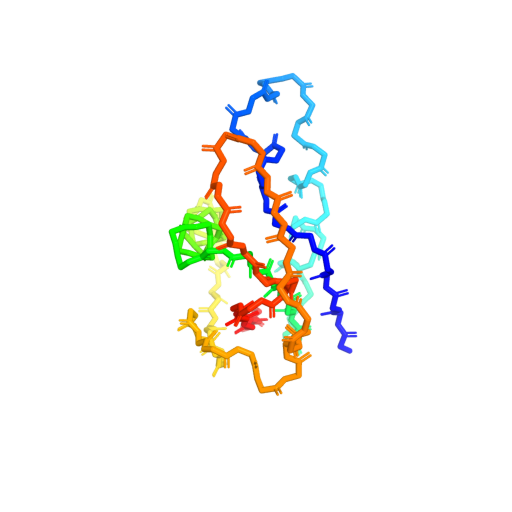 -3.573 -4.879 1.00 92.50 95 ILE A CA 1
ATOM 772 C C . ILE A 1 95 ? -1.063 -3.999 -3.425 1.00 92.50 95 ILE A C 1
ATOM 774 O O . ILE A 1 95 ? -0.448 -5.024 -3.123 1.00 92.50 95 ILE A O 1
ATOM 778 N N . SER A 1 96 ? -1.633 -3.211 -2.523 1.00 93.25 96 SER A N 1
ATOM 779 C CA . SER A 1 96 ? -1.798 -3.544 -1.114 1.00 93.25 96 SER A CA 1
ATOM 780 C C . SER A 1 96 ? -3.237 -3.256 -0.703 1.00 93.25 96 SER A C 1
ATOM 782 O O . SER A 1 96 ? -3.863 -2.311 -1.182 1.00 93.25 96 SER A O 1
ATOM 784 N N . CYS A 1 97 ? -3.772 -4.061 0.207 1.00 92.38 97 CYS A N 1
ATOM 785 C CA . CYS A 1 97 ? -5.092 -3.873 0.779 1.00 92.38 97 CYS A CA 1
ATOM 786 C C . CYS A 1 97 ? -5.065 -4.136 2.280 1.00 92.38 97 CYS A C 1
ATOM 788 O O . CYS A 1 97 ? -4.587 -5.179 2.727 1.00 92.38 97 CYS A O 1
ATOM 790 N N . PHE A 1 98 ? -5.612 -3.202 3.052 1.00 92.38 98 PHE A N 1
ATOM 791 C CA . PHE A 1 98 ? -5.702 -3.303 4.503 1.00 92.38 98 PHE A CA 1
ATOM 792 C C . PHE A 1 98 ? -7.090 -2.912 5.007 1.00 92.38 98 PHE A C 1
ATOM 794 O O . PHE A 1 98 ? -7.883 -2.294 4.296 1.00 92.38 98 PHE A O 1
ATOM 801 N N . TYR A 1 99 ? -7.381 -3.254 6.257 1.00 91.62 99 TYR A N 1
ATOM 802 C CA . TYR A 1 99 ? -8.563 -2.787 6.976 1.00 91.62 99 TYR A CA 1
ATOM 803 C C . TYR A 1 99 ? -8.239 -2.568 8.456 1.00 91.62 99 TYR A C 1
ATOM 805 O O . TYR A 1 99 ? -7.290 -3.144 8.985 1.00 91.62 99 TYR A O 1
ATOM 813 N N . CYS A 1 100 ? -9.032 -1.736 9.135 1.00 90.12 100 CYS A N 1
ATOM 814 C CA . CYS A 1 100 ? -8.978 -1.598 10.593 1.00 90.12 100 CYS A CA 1
ATOM 815 C C . CYS A 1 100 ? -9.879 -2.648 11.264 1.00 90.12 100 CYS A C 1
ATOM 817 O O . CYS A 1 100 ? -11.024 -2.821 10.840 1.00 90.12 100 CYS A O 1
ATOM 819 N N . LYS A 1 101 ? -9.401 -3.313 12.319 1.00 84.81 101 LYS A N 1
ATOM 820 C CA . LYS A 1 101 ? -10.167 -4.289 13.117 1.00 84.81 101 LYS A CA 1
ATOM 821 C C . LYS A 1 101 ? -11.282 -3.651 13.949 1.00 84.81 101 LYS A C 1
ATOM 823 O O . LYS A 1 101 ? -11.095 -2.541 14.502 1.00 84.81 101 LYS A O 1
#

pLDDT: mean 80.17, std 12.62, range [46.75, 93.69]

Foldseek 3Di:
DAEDLDQLCVVVPCPPCSVCLVVLVVQLVDAPDKYKYFDFDLVRLVVSVVVSVVSQVVDPPWDKDKPAGSAFDPPWAPDWDQDPVPGTTTRRRTMIMMGTD

Secondary structure (DSSP, 8-state):
-EEE---STHHHH-TT--HHHHHHHHHHHSBT--EEEEESSHHHHHHHHHHHHHHHHTSTT--EEEEEEEEEPTT---SEEEETTTEEEETT-EEEEEEE-

Radius of gyration: 14.02 Å; chains: 1; bounding box: 29×31×42 Å

Organism: NCBI:txid428564